Protein AF-A0A5B0SLT4-F1 (afdb_monomer_lite)

Secondary structure (DSSP, 8-state):
-HHHHHHHTT-----EE-TT-HHHHHS----TT--S-TT---EES-TT-HHHHHHHHHH-SEEE-SSS-S-HHHHHHHHH-TTSS--TTSPPEEES-HHHHHHHHSHHHHHHHHHHTT----------------TT----BTTB----PPP-

Sequence (152 aa):
MMVQAAICLGIPIITLDKEHSPASQVSNPRSIDSQHPVDLNHQIGSFNLVADIEKLSQMVNILTNEIEHVNVSILKTLLKNQQLGRLKTNPIKIYPHPEVIEIIQDKFKQKLFLSQAGIPISDFEEIQQRPSISEHTIVMLDKQIVYVIRSS

Organism: NCBI:txid56615

Foldseek 3Di:
DVQVVCVVVVHQAEAEEAPPPPSQVRQDPPDVPDPDDDDSHYDHDDQADLVSVLVVQVVDLEAEDPDLPGNLVSVVVQQVCQPSVHDPVRRRHYPPRSVVSVQVVDVVSVVVVCVVVVHDDDDDDDDPDDDVPPPDDFDDDDPDGDDDDDDD

pLDDT: mean 78.17, std 20.02, range [32.59, 97.44]

Radius of gyration: 20.44 Å; chains: 1; bounding box: 40×33×59 Å

Structure (mmCIF, N/CA/C/O backbone):
data_AF-A0A5B0SLT4-F1
#
_entry.id   AF-A0A5B0SLT4-F1
#
loop_
_atom_site.group_PDB
_atom_site.id
_atom_site.type_symbol
_atom_site.label_atom_id
_atom_site.label_alt_id
_atom_site.label_comp_id
_atom_site.label_asym_id
_atom_site.label_entity_id
_atom_site.label_seq_id
_atom_site.pdbx_PDB_ins_code
_atom_site.Cartn_x
_atom_site.Cartn_y
_atom_site.Cartn_z
_atom_site.occupancy
_atom_site.B_iso_or_equiv
_atom_site.auth_seq_id
_atom_site.auth_comp_id
_atom_site.auth_asym_id
_atom_site.auth_atom_id
_atom_site.pdbx_PDB_model_num
ATOM 1 N N . MET A 1 1 ? 4.823 -13.173 -1.101 1.00 70.25 1 MET A N 1
ATOM 2 C CA . MET A 1 1 ? 4.141 -14.302 -1.800 1.00 70.25 1 MET A CA 1
ATOM 3 C C . MET A 1 1 ? 3.637 -13.911 -3.196 1.00 70.25 1 MET A C 1
ATOM 5 O O . MET A 1 1 ? 3.446 -14.783 -4.037 1.00 70.25 1 MET A O 1
ATOM 9 N N . MET A 1 2 ? 3.453 -12.615 -3.475 1.00 88.19 2 MET A N 1
ATOM 10 C CA . MET A 1 2 ? 2.888 -12.110 -4.731 1.00 88.19 2 MET A CA 1
ATOM 11 C C . MET A 1 2 ? 3.754 -12.375 -5.967 1.00 88.19 2 MET A C 1
ATOM 13 O O . MET A 1 2 ? 3.221 -12.695 -7.025 1.00 88.19 2 MET A O 1
ATOM 17 N N . VAL A 1 3 ? 5.081 -12.285 -5.833 1.00 87.75 3 VAL A N 1
ATOM 18 C CA . VAL A 1 3 ? 6.015 -12.444 -6.962 1.00 87.75 3 VAL A CA 1
ATOM 19 C C . VAL A 1 3 ? 5.888 -13.819 -7.616 1.00 87.75 3 VAL A C 1
ATOM 21 O O . VAL A 1 3 ? 5.739 -13.908 -8.830 1.00 87.75 3 VAL A O 1
ATOM 24 N N . GLN A 1 4 ? 5.841 -14.884 -6.812 1.00 86.19 4 GLN A N 1
ATOM 25 C CA . GLN A 1 4 ? 5.690 -16.250 -7.315 1.00 86.19 4 GLN A CA 1
ATOM 26 C C . GLN A 1 4 ? 4.371 -16.441 -8.077 1.00 86.19 4 GLN A C 1
ATOM 28 O O . GLN A 1 4 ? 4.352 -17.057 -9.139 1.00 86.19 4 GLN A O 1
ATOM 33 N N . ALA A 1 5 ? 3.269 -15.897 -7.553 1.00 89.19 5 ALA A N 1
ATOM 34 C CA . ALA A 1 5 ? 1.966 -15.989 -8.204 1.00 89.19 5 ALA A CA 1
ATOM 35 C C . ALA A 1 5 ? 1.942 -15.230 -9.541 1.00 89.19 5 ALA A C 1
ATOM 37 O O . ALA A 1 5 ? 1.416 -15.748 -10.523 1.00 89.19 5 ALA A O 1
ATOM 38 N N . ALA A 1 6 ? 2.549 -14.039 -9.599 1.00 87.88 6 ALA A N 1
ATOM 39 C CA . ALA A 1 6 ? 2.669 -13.265 -10.834 1.00 87.88 6 ALA A CA 1
ATOM 40 C C . ALA A 1 6 ? 3.460 -14.029 -11.910 1.00 87.88 6 ALA A C 1
ATOM 42 O O . ALA A 1 6 ? 3.007 -14.109 -13.051 1.00 87.88 6 ALA A O 1
ATOM 43 N N . ILE A 1 7 ? 4.572 -14.667 -11.526 1.00 83.56 7 ILE A N 1
ATOM 44 C CA . ILE A 1 7 ? 5.383 -15.508 -12.420 1.00 83.56 7 ILE A CA 1
ATOM 45 C C . ILE A 1 7 ? 4.557 -16.670 -12.982 1.00 83.56 7 ILE A C 1
ATOM 47 O O . ILE A 1 7 ? 4.549 -16.878 -14.192 1.00 83.56 7 ILE A O 1
ATOM 51 N N . CYS A 1 8 ? 3.808 -17.387 -12.137 1.00 85.50 8 CYS A N 1
ATOM 52 C CA . CYS A 1 8 ? 2.956 -18.495 -12.585 1.00 85.50 8 CYS A CA 1
ATOM 53 C C . CYS A 1 8 ? 1.865 -18.062 -13.581 1.00 85.50 8 CYS A C 1
ATOM 55 O O . CYS A 1 8 ? 1.416 -18.874 -14.385 1.00 85.50 8 CYS A O 1
ATOM 57 N N . LEU A 1 9 ? 1.434 -16.799 -13.527 1.00 89.12 9 LEU A N 1
ATOM 58 C CA . LEU A 1 9 ? 0.424 -16.227 -14.421 1.00 89.12 9 LEU A CA 1
ATOM 59 C C . LEU A 1 9 ? 1.028 -15.525 -15.649 1.00 89.12 9 LEU A C 1
ATOM 61 O O . LEU A 1 9 ? 0.281 -14.960 -16.446 1.00 89.12 9 LEU A O 1
ATOM 65 N N . GLY A 1 10 ? 2.357 -15.522 -15.800 1.00 85.81 10 GLY A N 1
ATOM 66 C CA . GLY A 1 10 ? 3.041 -14.807 -16.880 1.00 85.81 10 GLY A CA 1
ATOM 67 C C . GLY A 1 10 ? 2.887 -13.283 -16.802 1.00 85.81 10 GLY A C 1
ATOM 68 O O . GLY A 1 10 ? 2.978 -12.604 -17.822 1.00 85.81 10 GLY A O 1
ATOM 69 N N . ILE A 1 11 ? 2.619 -12.736 -15.610 1.00 86.50 11 ILE A N 1
ATOM 70 C CA . ILE A 1 11 ? 2.462 -11.296 -15.389 1.00 86.50 11 ILE A CA 1
ATOM 71 C C . ILE A 1 11 ? 3.843 -10.687 -15.099 1.00 86.50 11 ILE A C 1
ATOM 73 O O . ILE A 1 11 ? 4.467 -11.063 -14.103 1.00 86.50 11 ILE A O 1
ATOM 77 N N . PRO A 1 12 ? 4.313 -9.714 -15.903 1.00 86.38 12 PRO A N 1
ATOM 78 C CA . PRO A 1 12 ? 5.531 -8.964 -15.613 1.00 86.38 12 PRO A CA 1
ATOM 79 C C . PRO A 1 12 ? 5.445 -8.260 -14.257 1.00 86.38 12 PRO A C 1
ATOM 81 O O . PRO A 1 12 ? 4.492 -7.521 -13.998 1.00 86.38 12 PRO A O 1
ATOM 84 N N . ILE A 1 13 ? 6.449 -8.453 -13.403 1.00 87.56 13 ILE A N 1
ATOM 85 C CA . ILE A 1 13 ? 6.502 -7.839 -12.075 1.00 87.56 13 ILE A CA 1
ATOM 86 C C . ILE A 1 13 ? 7.879 -7.234 -11.809 1.00 87.56 13 ILE A C 1
ATOM 88 O O . ILE A 1 13 ? 8.901 -7.808 -12.166 1.00 87.56 13 ILE A O 1
ATOM 92 N N . ILE A 1 14 ? 7.887 -6.067 -11.165 1.00 91.00 14 ILE A 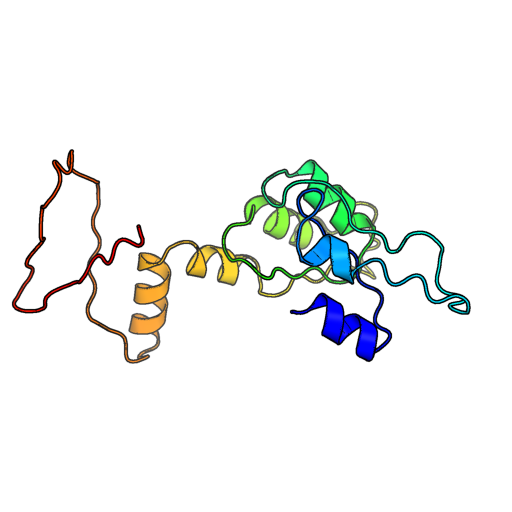N 1
ATOM 93 C CA . ILE A 1 14 ? 9.082 -5.371 -10.683 1.00 91.00 14 ILE A CA 1
ATOM 94 C C . ILE A 1 14 ? 8.884 -5.154 -9.184 1.00 91.00 14 ILE A C 1
ATOM 96 O O . ILE A 1 14 ? 7.827 -4.692 -8.755 1.00 91.00 14 ILE A O 1
ATOM 100 N N . THR A 1 15 ? 9.884 -5.501 -8.379 1.00 91.44 15 THR A N 1
ATOM 101 C CA . THR A 1 15 ? 9.838 -5.353 -6.914 1.00 91.44 15 THR A CA 1
ATOM 102 C C . THR A 1 15 ? 10.770 -4.240 -6.457 1.00 91.44 15 THR A C 1
ATOM 104 O O . THR A 1 15 ? 11.862 -4.139 -7.007 1.00 91.44 15 THR A O 1
ATOM 107 N N . LEU A 1 16 ? 10.391 -3.484 -5.424 1.00 92.94 16 LEU A N 1
ATOM 108 C CA . LEU A 1 16 ? 11.251 -2.515 -4.736 1.00 92.94 16 LEU A CA 1
ATOM 109 C C . LEU A 1 16 ? 11.478 -2.964 -3.294 1.00 92.94 16 LEU A C 1
ATOM 111 O O . LEU A 1 16 ? 10.535 -2.980 -2.506 1.00 92.94 16 LEU A O 1
ATOM 115 N N . ASP A 1 17 ? 12.712 -3.322 -2.958 1.00 92.06 17 ASP A N 1
ATOM 116 C CA . ASP A 1 17 ? 13.111 -3.689 -1.595 1.00 92.06 17 ASP A CA 1
ATOM 117 C C . ASP A 1 17 ? 14.643 -3.581 -1.463 1.00 92.06 17 ASP A C 1
ATOM 119 O O . ASP A 1 17 ? 15.340 -3.184 -2.398 1.00 92.06 17 ASP A O 1
ATOM 123 N N . LYS A 1 18 ? 15.181 -3.936 -0.300 1.00 91.31 18 LYS A N 1
ATOM 124 C CA . LYS A 1 18 ? 16.619 -4.051 -0.074 1.00 91.31 18 LYS A CA 1
ATOM 125 C C . LYS A 1 18 ? 17.221 -5.192 -0.890 1.00 91.31 18 LYS A C 1
ATOM 127 O O . LYS A 1 18 ? 16.569 -6.199 -1.193 1.00 91.31 18 LYS A O 1
ATOM 132 N N . GLU A 1 19 ? 18.518 -5.054 -1.140 1.00 87.12 19 GLU A N 1
ATOM 133 C CA . GLU A 1 19 ? 19.340 -6.119 -1.697 1.00 87.12 19 GLU A CA 1
ATOM 134 C C . GLU A 1 19 ? 19.232 -7.395 -0.842 1.00 87.12 19 GLU A C 1
ATOM 136 O O . GLU A 1 19 ? 19.154 -7.333 0.387 1.00 87.12 19 GLU A O 1
ATOM 141 N N . HIS A 1 20 ? 19.184 -8.553 -1.506 1.00 86.44 20 HIS A N 1
ATOM 142 C CA . HIS A 1 20 ? 19.017 -9.878 -0.892 1.00 86.44 20 HIS A CA 1
ATOM 143 C C . HIS A 1 20 ? 17.706 -10.105 -0.117 1.00 86.44 20 HIS A C 1
ATOM 145 O O . HIS A 1 20 ? 17.582 -11.099 0.603 1.00 86.44 20 HIS A O 1
ATOM 151 N N . SER A 1 21 ? 16.693 -9.253 -0.297 1.00 88.50 21 SER A N 1
ATOM 152 C CA . SER A 1 21 ? 15.338 -9.503 0.212 1.00 88.50 21 SER A CA 1
ATOM 153 C C . SER A 1 21 ? 14.748 -10.814 -0.336 1.00 88.50 21 SER A C 1
ATOM 155 O O . SER A 1 21 ? 15.099 -11.228 -1.448 1.00 88.50 21 SER A O 1
ATOM 157 N N . PRO A 1 22 ? 13.791 -11.454 0.364 1.00 89.25 22 PRO A N 1
ATOM 158 C CA . PRO A 1 22 ? 13.077 -12.617 -0.165 1.00 89.25 22 PRO A CA 1
ATOM 159 C C . PRO A 1 22 ? 12.457 -12.358 -1.546 1.00 89.25 22 PRO A C 1
ATOM 161 O O . PRO A 1 22 ? 12.514 -13.217 -2.420 1.00 89.25 22 PRO A O 1
ATOM 164 N N . ALA A 1 23 ? 11.925 -11.152 -1.775 1.00 85.88 23 ALA A N 1
ATOM 165 C CA . ALA A 1 23 ? 11.362 -10.752 -3.062 1.00 85.88 23 ALA A CA 1
ATOM 166 C C . ALA A 1 23 ? 12.420 -10.681 -4.181 1.00 85.88 23 ALA A C 1
ATOM 168 O O . ALA A 1 23 ? 12.137 -11.089 -5.310 1.00 85.88 23 ALA A O 1
ATOM 169 N N . SER A 1 24 ? 13.645 -10.227 -3.884 1.00 84.75 24 SER A N 1
ATOM 170 C CA . SER A 1 24 ? 14.748 -10.181 -4.860 1.00 84.75 24 SER A CA 1
ATOM 171 C C . SER A 1 24 ? 15.176 -11.566 -5.362 1.00 84.75 24 SER A C 1
ATOM 173 O O . SER A 1 24 ? 15.574 -11.715 -6.514 1.00 84.75 24 SER A O 1
ATOM 175 N N . GLN A 1 25 ? 15.049 -12.599 -4.523 1.00 84.31 25 GLN A N 1
ATOM 176 C CA . GLN A 1 25 ? 15.488 -13.961 -4.846 1.00 84.31 25 GLN A CA 1
ATOM 177 C C . GLN A 1 25 ? 14.545 -14.658 -5.834 1.00 84.31 25 GLN A C 1
ATOM 179 O O . GLN A 1 25 ? 14.976 -15.507 -6.608 1.00 84.31 25 GLN A O 1
ATOM 184 N N . VAL A 1 26 ? 13.263 -14.284 -5.820 1.00 81.75 26 VAL A N 1
ATOM 185 C CA . VAL A 1 26 ? 12.224 -14.899 -6.660 1.00 81.75 26 VAL A CA 1
ATOM 186 C C . VAL A 1 26 ? 11.829 -14.051 -7.865 1.00 81.75 26 VAL A C 1
ATOM 188 O O . VAL A 1 26 ? 11.247 -14.587 -8.795 1.00 81.75 26 VAL A O 1
ATOM 191 N N . SER A 1 27 ? 12.140 -12.752 -7.881 1.00 74.56 27 SER A N 1
ATOM 192 C CA . SER A 1 27 ? 11.828 -11.835 -8.997 1.00 74.56 27 SER A CA 1
ATOM 193 C C . SER A 1 27 ? 12.771 -11.967 -10.191 1.00 74.56 27 SER A C 1
ATOM 195 O O . SER A 1 27 ? 12.493 -11.398 -11.239 1.00 74.56 27 SER A O 1
ATOM 197 N N . ASN A 1 28 ? 13.845 -12.751 -10.063 1.00 63.91 28 ASN A N 1
ATOM 198 C CA . ASN A 1 28 ? 14.853 -12.934 -11.103 1.00 63.91 28 ASN A CA 1
ATOM 199 C C . ASN A 1 28 ? 14.860 -14.350 -11.732 1.00 63.91 28 ASN A C 1
ATOM 201 O O . ASN A 1 28 ? 15.934 -14.955 -11.839 1.00 63.91 28 ASN A O 1
ATOM 205 N N . PRO A 1 29 ? 13.717 -14.951 -12.135 1.00 55.69 29 PRO A N 1
ATOM 206 C CA . PRO A 1 29 ? 13.759 -16.209 -12.858 1.00 55.69 29 PRO A CA 1
ATOM 207 C C . PRO A 1 29 ? 14.177 -15.902 -14.298 1.00 55.69 29 PRO A C 1
ATOM 209 O O . PRO A 1 29 ? 13.362 -15.538 -15.143 1.00 55.69 29 PRO A O 1
ATOM 212 N N . ARG A 1 30 ? 15.471 -16.034 -14.600 1.00 51.94 30 ARG A N 1
ATOM 213 C CA . ARG A 1 30 ? 15.935 -16.077 -15.990 1.00 51.94 30 ARG A CA 1
ATOM 214 C C . ARG A 1 30 ? 15.352 -17.324 -16.655 1.00 51.94 30 ARG A C 1
ATOM 216 O O . ARG A 1 30 ? 15.942 -18.398 -16.571 1.00 51.94 30 ARG A O 1
ATOM 223 N N . SER A 1 31 ? 14.203 -17.210 -17.312 1.00 48.03 31 SER A N 1
ATOM 224 C CA . SER A 1 31 ? 13.796 -18.212 -18.292 1.00 48.03 31 SER A CA 1
ATOM 225 C C . SER A 1 31 ? 14.673 -18.053 -19.531 1.00 48.03 31 SER A C 1
ATOM 227 O O . SER A 1 31 ? 14.723 -16.997 -20.152 1.00 48.03 31 SER A O 1
ATOM 229 N N . ILE A 1 32 ? 15.380 -19.123 -19.879 1.00 50.91 32 ILE A N 1
ATOM 230 C CA . ILE A 1 32 ? 16.257 -19.224 -21.055 1.00 50.91 32 ILE A CA 1
ATOM 231 C C . ILE A 1 32 ? 15.550 -18.918 -22.392 1.00 50.91 32 ILE A C 1
ATOM 233 O O . ILE A 1 32 ? 16.224 -18.533 -23.338 1.00 50.91 32 ILE A O 1
ATOM 237 N N . ASP A 1 33 ? 14.215 -19.008 -22.441 1.00 51.62 33 ASP A N 1
ATOM 238 C CA . ASP A 1 33 ? 13.392 -18.830 -23.651 1.00 51.62 33 ASP A CA 1
ATOM 239 C C . ASP A 1 33 ? 12.392 -17.661 -23.584 1.00 51.62 33 ASP A C 1
ATOM 241 O O . ASP A 1 33 ? 11.565 -17.480 -24.482 1.00 51.62 33 ASP A O 1
ATOM 245 N N . SER A 1 34 ? 12.411 -16.843 -22.529 1.00 53.41 34 SER A N 1
ATOM 246 C CA . SER A 1 34 ? 11.466 -15.728 -22.449 1.00 53.41 34 SER A CA 1
ATOM 247 C C . SER A 1 34 ? 11.875 -14.608 -23.396 1.00 53.41 34 SER A C 1
ATOM 249 O O . SER A 1 34 ? 12.805 -13.860 -23.112 1.00 53.41 34 SER A O 1
ATOM 251 N N . GLN A 1 35 ? 11.092 -14.410 -24.457 1.00 52.16 35 GLN A N 1
ATOM 252 C CA . GLN A 1 35 ? 11.084 -13.203 -25.301 1.00 52.16 35 GLN A CA 1
ATOM 253 C C . GLN A 1 35 ? 10.636 -11.934 -24.534 1.00 52.16 35 GLN A C 1
ATOM 255 O O . GLN A 1 35 ? 10.205 -10.949 -25.134 1.00 52.16 35 GLN A O 1
ATOM 260 N N . HIS A 1 36 ? 10.683 -11.955 -23.199 1.00 52.09 36 HIS A N 1
ATOM 261 C CA . HIS A 1 36 ? 10.321 -10.825 -22.362 1.00 52.09 36 HIS A CA 1
ATOM 262 C C . HIS A 1 36 ? 11.458 -9.789 -22.354 1.00 52.09 36 HIS A C 1
ATOM 264 O O . HIS A 1 36 ? 12.631 -10.168 -22.370 1.00 52.09 36 HIS A O 1
ATOM 270 N N . PRO A 1 37 ? 11.135 -8.480 -22.342 1.00 49.94 37 PRO A N 1
ATOM 271 C CA . PRO A 1 37 ? 12.131 -7.414 -22.324 1.00 49.94 37 PRO A CA 1
ATOM 272 C C . PRO A 1 37 ? 13.132 -7.570 -21.172 1.00 49.94 37 PRO A C 1
ATOM 274 O O . PRO A 1 37 ? 12.775 -7.966 -20.066 1.00 49.94 37 PRO A O 1
ATOM 277 N N . VAL A 1 38 ? 14.379 -7.205 -21.457 1.00 52.09 38 VAL A N 1
ATOM 278 C CA . VAL A 1 38 ? 15.615 -7.593 -20.756 1.00 52.09 38 VAL A CA 1
ATOM 279 C C . VAL A 1 38 ? 15.781 -7.079 -19.309 1.00 52.09 38 VAL A C 1
ATOM 281 O O . VAL A 1 38 ? 16.722 -7.496 -18.651 1.00 52.09 38 VAL A O 1
ATOM 284 N N . ASP A 1 39 ? 14.877 -6.283 -18.730 1.00 58.00 39 ASP A N 1
ATOM 285 C CA . ASP A 1 39 ? 15.087 -5.705 -17.384 1.00 58.00 39 ASP A CA 1
ATOM 286 C C . ASP A 1 39 ? 13.816 -5.642 -16.513 1.00 58.00 39 ASP A C 1
ATOM 288 O O . ASP A 1 39 ? 13.459 -4.601 -15.962 1.00 58.00 39 ASP A O 1
ATOM 292 N N . LEU A 1 40 ? 13.122 -6.769 -16.328 1.00 62.12 40 LEU A N 1
ATOM 293 C CA . LEU A 1 40 ? 12.114 -6.914 -15.259 1.00 62.12 40 LEU A CA 1
ATOM 294 C C . LEU A 1 40 ? 12.788 -7.290 -13.930 1.00 62.12 40 LEU A C 1
ATOM 296 O O . LEU A 1 40 ? 12.483 -8.308 -13.317 1.00 62.12 40 LEU A O 1
ATOM 300 N N . ASN A 1 41 ? 13.765 -6.484 -13.522 1.00 72.44 41 ASN A N 1
ATOM 301 C CA . ASN A 1 41 ? 14.623 -6.777 -12.381 1.00 72.44 41 ASN A CA 1
ATOM 302 C C . ASN A 1 41 ? 14.087 -6.180 -11.077 1.00 72.44 41 ASN A C 1
ATOM 304 O O . ASN A 1 41 ? 13.365 -5.186 -11.054 1.00 72.44 41 ASN A O 1
ATOM 308 N N . HIS A 1 42 ? 14.513 -6.769 -9.964 1.00 87.12 42 HIS A N 1
ATOM 309 C CA . HIS A 1 42 ? 14.404 -6.173 -8.640 1.00 87.12 42 HIS A CA 1
ATOM 310 C C . HIS A 1 42 ? 15.083 -4.789 -8.596 1.00 87.12 42 HIS A C 1
ATOM 312 O O . HIS A 1 42 ? 16.276 -4.665 -8.876 1.00 87.12 42 HIS A O 1
ATOM 318 N N . GLN A 1 43 ? 14.338 -3.749 -8.215 1.00 91.25 43 GLN A N 1
ATOM 319 C CA . GLN A 1 43 ? 14.882 -2.431 -7.909 1.00 91.25 43 GLN A CA 1
ATOM 320 C C . GLN A 1 43 ? 15.364 -2.412 -6.455 1.00 91.25 43 GLN A C 1
ATOM 322 O O . GLN A 1 43 ? 14.559 -2.470 -5.527 1.00 91.25 43 GLN A O 1
ATOM 327 N N . ILE A 1 44 ? 16.674 -2.264 -6.266 1.00 91.88 44 ILE A N 1
ATOM 328 C CA . ILE A 1 44 ? 17.259 -2.046 -4.941 1.00 91.88 44 ILE A CA 1
ATOM 329 C C . ILE A 1 44 ? 16.906 -0.627 -4.481 1.00 91.88 44 ILE A C 1
ATOM 331 O O . ILE A 1 44 ? 17.207 0.343 -5.179 1.00 91.88 44 ILE A O 1
ATOM 335 N N . GLY A 1 45 ? 16.274 -0.506 -3.315 1.00 93.44 45 GLY A N 1
ATOM 336 C CA . GLY A 1 45 ? 15.896 0.783 -2.738 1.00 93.44 45 GLY A CA 1
ATOM 337 C C . GLY A 1 45 ? 14.982 0.646 -1.524 1.00 93.44 45 GLY A C 1
ATOM 338 O O . GLY A 1 45 ? 14.933 -0.393 -0.867 1.00 93.44 45 GLY A O 1
ATOM 339 N N . SER A 1 46 ? 14.259 1.717 -1.203 1.00 93.81 46 SER A N 1
ATOM 340 C CA . SER A 1 46 ? 13.390 1.792 -0.030 1.00 93.81 46 SER A CA 1
ATOM 341 C C . SER A 1 46 ? 11.996 2.305 -0.374 1.00 93.81 46 SER A C 1
ATOM 343 O O . SER A 1 46 ? 11.827 3.384 -0.933 1.00 93.81 46 SER A O 1
ATOM 345 N N . PHE A 1 47 ? 10.974 1.591 0.095 1.00 92.06 47 PHE A N 1
ATOM 346 C CA . PHE A 1 47 ? 9.565 2.007 0.047 1.00 92.06 47 PHE A CA 1
ATOM 347 C C . PHE A 1 47 ? 9.221 3.173 1.004 1.00 92.06 47 PHE A C 1
ATOM 349 O O . PHE A 1 47 ? 8.057 3.559 1.133 1.00 92.06 47 PHE A O 1
ATOM 356 N N . ASN A 1 48 ? 10.219 3.753 1.678 1.00 93.19 48 ASN A N 1
ATOM 357 C CA . ASN A 1 48 ? 10.081 4.999 2.436 1.00 93.19 48 ASN A CA 1
ATOM 358 C C . ASN A 1 48 ? 10.677 6.212 1.702 1.00 93.19 48 ASN A C 1
ATOM 360 O O . ASN A 1 48 ? 10.368 7.353 2.060 1.00 93.19 48 ASN A O 1
ATOM 364 N N . LEU A 1 49 ? 11.504 5.988 0.674 1.00 95.50 49 LEU A N 1
ATOM 365 C CA . LEU A 1 49 ? 12.134 7.050 -0.102 1.00 95.50 49 LEU A CA 1
ATOM 366 C C . LEU A 1 49 ? 11.275 7.422 -1.311 1.00 95.50 49 LEU A C 1
ATOM 368 O O . LEU A 1 49 ? 10.894 6.580 -2.120 1.00 95.50 49 LEU A O 1
ATOM 372 N N . VAL A 1 50 ? 11.005 8.721 -1.446 1.00 94.31 50 VAL A N 1
ATOM 373 C CA . VAL A 1 50 ? 10.181 9.272 -2.532 1.00 94.31 50 VAL A CA 1
ATOM 374 C C . VAL A 1 50 ? 10.777 8.941 -3.901 1.00 94.31 50 VAL A C 1
ATOM 376 O O . VAL A 1 50 ? 10.071 8.411 -4.753 1.00 94.31 50 VAL A O 1
ATOM 379 N N . ALA A 1 51 ? 12.081 9.177 -4.080 1.00 94.19 51 ALA A N 1
ATOM 380 C CA . ALA A 1 51 ? 12.767 8.975 -5.355 1.00 94.19 51 ALA A CA 1
ATOM 381 C C . ALA A 1 51 ? 12.692 7.520 -5.856 1.00 94.19 51 ALA A C 1
ATOM 383 O O . ALA A 1 51 ? 12.505 7.279 -7.048 1.00 94.19 51 ALA A O 1
ATOM 384 N N . ASP A 1 52 ? 12.786 6.545 -4.949 1.00 94.94 52 ASP A N 1
ATOM 385 C CA . ASP A 1 52 ? 12.726 5.127 -5.308 1.00 94.94 52 ASP A CA 1
ATOM 386 C C . ASP A 1 52 ? 11.323 4.719 -5.768 1.00 94.94 52 ASP A C 1
ATOM 388 O O . ASP A 1 52 ? 11.178 4.004 -6.764 1.00 94.94 52 ASP A O 1
ATOM 392 N N . ILE A 1 53 ? 10.287 5.210 -5.080 1.00 93.75 53 ILE A N 1
ATOM 393 C CA . ILE A 1 53 ? 8.886 4.973 -5.448 1.00 93.75 53 ILE A CA 1
ATOM 394 C C . ILE A 1 53 ? 8.557 5.650 -6.778 1.00 93.75 53 ILE A C 1
ATOM 396 O O . ILE A 1 53 ? 7.891 5.047 -7.617 1.00 93.75 53 ILE A O 1
ATOM 400 N N . GLU A 1 54 ? 9.033 6.875 -7.004 1.00 92.62 54 GLU A N 1
ATOM 401 C CA . GLU A 1 54 ? 8.849 7.574 -8.278 1.00 92.62 54 GLU A CA 1
ATOM 402 C C . GLU A 1 54 ? 9.490 6.804 -9.431 1.00 92.62 54 GLU A C 1
ATOM 404 O O . GLU A 1 54 ? 8.826 6.558 -10.441 1.00 92.62 54 GLU A O 1
ATOM 409 N N . LYS A 1 55 ? 10.735 6.348 -9.258 1.00 91.00 55 LYS A N 1
ATOM 410 C CA . LYS A 1 55 ? 11.435 5.528 -10.252 1.00 91.00 55 LYS A CA 1
ATOM 411 C C . LYS A 1 55 ? 10.660 4.249 -10.577 1.00 91.00 55 LYS A C 1
ATOM 413 O O . LYS A 1 55 ? 10.399 3.986 -11.750 1.00 91.00 55 LYS A O 1
ATOM 418 N N . LEU A 1 56 ? 10.210 3.511 -9.559 1.00 91.81 56 LEU A N 1
ATOM 419 C CA . LEU A 1 56 ? 9.398 2.307 -9.758 1.00 91.81 56 LEU A CA 1
ATOM 420 C C . LEU A 1 56 ? 8.092 2.639 -10.494 1.00 91.81 56 LEU A C 1
ATOM 422 O O . LEU A 1 56 ? 7.701 1.952 -11.438 1.00 91.81 56 LEU A O 1
ATOM 426 N N . SER A 1 57 ? 7.430 3.726 -10.090 1.00 90.75 57 SER A N 1
ATOM 427 C CA . SER A 1 57 ? 6.144 4.150 -10.644 1.00 90.75 57 SER A CA 1
ATOM 428 C C . SER A 1 57 ? 6.211 4.462 -12.134 1.00 90.75 57 SER A C 1
ATOM 430 O O . SER A 1 57 ? 5.211 4.297 -12.820 1.00 90.75 57 SER A O 1
ATOM 432 N N . GLN A 1 58 ? 7.366 4.879 -12.660 1.00 88.06 58 GLN A N 1
ATOM 433 C CA . GLN A 1 58 ? 7.536 5.157 -14.085 1.00 88.06 58 GLN A CA 1
ATOM 434 C C . GLN A 1 58 ? 7.505 3.872 -14.922 1.00 88.06 58 GLN A C 1
ATOM 436 O O . GLN A 1 58 ? 7.003 3.900 -16.044 1.00 88.06 58 GLN A O 1
ATOM 441 N N . MET A 1 59 ? 7.919 2.738 -14.351 1.00 86.31 59 MET A N 1
ATOM 442 C CA . MET A 1 59 ? 8.097 1.464 -15.055 1.00 86.31 59 MET A CA 1
ATOM 443 C C . MET A 1 59 ? 6.846 0.568 -15.074 1.00 86.31 59 MET A C 1
ATOM 445 O O . MET A 1 59 ? 6.786 -0.368 -15.865 1.00 86.31 59 MET A O 1
ATOM 449 N N . VAL A 1 60 ? 5.840 0.828 -14.226 1.00 88.50 60 VAL A N 1
ATOM 450 C CA . VAL A 1 60 ? 4.720 -0.114 -13.998 1.00 88.50 60 VAL A CA 1
ATOM 451 C C . VAL A 1 60 ? 3.344 0.514 -14.179 1.00 88.50 60 VAL A C 1
ATOM 453 O O . VAL A 1 60 ? 3.116 1.654 -13.791 1.00 88.50 60 VAL A O 1
ATOM 456 N N . ASN A 1 61 ? 2.362 -0.205 -14.719 1.00 88.75 61 ASN A N 1
ATOM 457 C CA . ASN A 1 61 ? 0.993 0.327 -14.825 1.00 88.75 61 ASN A CA 1
ATOM 458 C C . ASN A 1 61 ? 0.221 0.257 -13.498 1.00 88.75 61 ASN A C 1
ATOM 460 O O . ASN A 1 61 ? -0.669 1.075 -13.259 1.00 88.75 61 ASN A O 1
ATOM 464 N N . ILE A 1 62 ? 0.573 -0.707 -12.644 1.00 92.12 62 ILE A N 1
ATOM 465 C CA . ILE A 1 62 ? -0.080 -0.983 -11.365 1.00 92.12 62 ILE A CA 1
ATOM 466 C C . ILE A 1 62 ? 0.988 -1.042 -10.271 1.00 92.12 62 ILE A C 1
ATOM 468 O O . ILE A 1 62 ? 1.999 -1.718 -10.437 1.00 92.12 62 ILE A O 1
ATOM 472 N N . LEU A 1 63 ? 0.743 -0.354 -9.157 1.00 94.00 63 LEU A N 1
ATOM 473 C CA . LEU A 1 63 ? 1.514 -0.459 -7.922 1.00 94.00 63 LEU A CA 1
ATOM 474 C C . LEU A 1 63 ? 0.695 -1.147 -6.838 1.00 94.00 63 LEU A C 1
ATOM 476 O O . LEU A 1 63 ? -0.506 -0.910 -6.700 1.00 94.00 63 LEU A O 1
ATOM 480 N N . THR A 1 64 ? 1.381 -1.970 -6.056 1.00 94.75 64 THR A N 1
ATOM 481 C CA . THR A 1 64 ? 0.818 -2.702 -4.925 1.00 94.75 64 THR A CA 1
ATOM 482 C C . THR A 1 64 ? 1.894 -2.980 -3.882 1.00 94.75 64 THR A C 1
ATOM 484 O O . THR A 1 64 ? 3.078 -3.016 -4.216 1.00 94.75 64 THR A O 1
ATOM 487 N N . ASN A 1 65 ? 1.496 -3.163 -2.624 1.00 93.31 65 ASN A N 1
ATOM 488 C CA . ASN A 1 65 ? 2.401 -3.359 -1.487 1.00 93.31 65 ASN A CA 1
ATOM 489 C C . ASN A 1 65 ? 2.012 -4.589 -0.648 1.00 93.31 65 ASN A C 1
ATOM 491 O O . ASN A 1 65 ? 0.831 -4.865 -0.466 1.00 93.31 65 ASN A O 1
ATOM 495 N N . GLU A 1 66 ? 3.012 -5.307 -0.117 1.00 90.62 66 GLU A N 1
ATOM 496 C CA . GLU A 1 66 ? 2.815 -6.436 0.820 1.00 90.62 66 GLU A CA 1
ATOM 497 C C . GLU A 1 66 ? 2.822 -6.001 2.299 1.00 90.62 66 GLU A C 1
ATOM 499 O O . GLU A 1 66 ? 2.434 -6.774 3.169 1.00 90.62 66 GLU A O 1
ATOM 504 N N . ILE A 1 67 ? 3.254 -4.772 2.592 1.00 88.88 67 ILE A N 1
ATOM 505 C CA . ILE A 1 67 ? 3.422 -4.238 3.952 1.00 88.88 67 ILE A CA 1
ATOM 506 C C . ILE A 1 67 ? 2.626 -2.947 4.129 1.00 88.88 67 ILE A C 1
ATOM 508 O O . ILE A 1 67 ? 2.480 -2.185 3.173 1.00 88.88 67 ILE A O 1
ATOM 512 N N . GLU A 1 68 ? 2.136 -2.658 5.337 1.00 89.38 68 GLU A N 1
ATOM 513 C CA . GLU A 1 68 ? 1.409 -1.408 5.581 1.00 89.38 68 GLU A CA 1
ATOM 514 C C . GLU A 1 68 ? 2.327 -0.189 5.697 1.00 89.38 68 GLU A C 1
ATOM 516 O O . GLU A 1 68 ? 1.908 0.907 5.340 1.00 89.38 68 GLU A O 1
ATOM 521 N N . HIS A 1 69 ? 3.564 -0.344 6.176 1.00 89.62 69 HIS A N 1
ATOM 522 C CA . HIS A 1 69 ? 4.447 0.778 6.505 1.00 89.62 69 HIS A CA 1
ATOM 523 C C . HIS A 1 69 ? 5.236 1.267 5.281 1.00 89.62 69 HIS A C 1
ATOM 525 O O . HIS A 1 69 ? 6.384 0.887 5.067 1.00 89.62 69 HIS A O 1
ATOM 531 N N . VAL A 1 70 ? 4.600 2.118 4.479 1.00 92.38 70 VAL A N 1
ATOM 532 C CA . VAL A 1 70 ? 5.156 2.730 3.262 1.00 92.38 70 VAL A CA 1
ATOM 533 C C . VAL A 1 70 ? 4.891 4.234 3.247 1.00 92.38 70 VAL A C 1
ATOM 535 O O . VAL A 1 70 ? 3.994 4.726 3.936 1.00 92.38 70 VAL A O 1
ATOM 538 N N . ASN A 1 71 ? 5.624 4.986 2.426 1.00 93.19 71 ASN A N 1
ATOM 539 C CA . ASN A 1 71 ? 5.389 6.422 2.277 1.00 93.19 71 ASN A CA 1
ATOM 540 C C . ASN A 1 71 ? 4.074 6.701 1.515 1.00 93.19 71 ASN A C 1
ATOM 542 O O . ASN A 1 71 ? 4.033 6.751 0.288 1.00 93.19 71 ASN A O 1
ATOM 546 N N . VAL A 1 72 ? 2.973 6.896 2.246 1.00 94.62 72 VAL A N 1
ATOM 547 C CA . VAL A 1 72 ? 1.639 7.126 1.657 1.00 94.62 72 VAL A CA 1
ATOM 548 C C . VAL A 1 72 ? 1.547 8.473 0.935 1.00 94.62 72 VAL A C 1
ATOM 550 O O . VAL A 1 72 ? 0.822 8.602 -0.055 1.00 94.62 72 VAL A O 1
ATOM 553 N N . SER A 1 73 ? 2.300 9.478 1.389 1.00 94.25 73 SER A N 1
ATOM 554 C CA . SER A 1 73 ? 2.277 10.831 0.824 1.00 94.25 73 SER A CA 1
ATOM 555 C C . SER A 1 73 ? 2.667 10.842 -0.653 1.00 94.25 73 SER A C 1
ATOM 557 O O . SER A 1 73 ? 2.001 11.499 -1.460 1.00 94.25 73 SER A O 1
ATOM 559 N N . ILE A 1 74 ? 3.691 10.072 -1.039 1.00 93.62 74 ILE A N 1
ATOM 560 C CA . ILE A 1 74 ? 4.046 9.935 -2.455 1.00 93.62 74 ILE A CA 1
ATOM 561 C C . ILE A 1 74 ? 2.973 9.162 -3.224 1.00 93.62 74 ILE A C 1
ATOM 563 O O . ILE A 1 74 ? 2.575 9.620 -4.286 1.00 93.62 74 ILE A O 1
ATOM 567 N N . LEU A 1 75 ? 2.387 8.089 -2.683 1.00 93.31 75 LEU A N 1
ATOM 568 C CA . LEU A 1 75 ? 1.311 7.3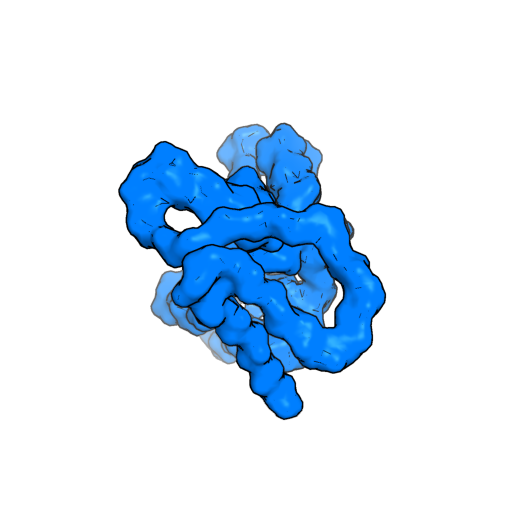60 -3.375 1.00 93.31 75 LEU A CA 1
ATOM 569 C C . LEU A 1 75 ? 0.091 8.254 -3.668 1.00 93.31 75 LEU A C 1
ATOM 571 O O . LEU A 1 75 ? -0.452 8.230 -4.772 1.00 93.31 75 LEU A O 1
ATOM 575 N N . LYS A 1 76 ? -0.303 9.112 -2.717 1.00 93.06 76 LYS A N 1
ATOM 576 C CA . LYS A 1 76 ? -1.345 10.134 -2.931 1.00 93.06 76 LYS A CA 1
ATOM 577 C C . LYS A 1 76 ? -0.941 11.139 -4.010 1.00 93.06 76 LYS A C 1
ATOM 579 O O . LYS A 1 76 ? -1.773 11.549 -4.818 1.00 93.06 76 LYS A O 1
ATOM 584 N N . THR A 1 77 ? 0.329 11.531 -4.027 1.00 91.31 77 THR A N 1
ATOM 585 C CA . THR A 1 77 ? 0.890 12.433 -5.038 1.00 91.31 77 THR A CA 1
ATOM 586 C C . THR A 1 77 ? 0.854 11.790 -6.423 1.00 91.31 77 THR A C 1
ATOM 588 O O . THR A 1 77 ? 0.404 12.441 -7.356 1.00 91.31 77 THR A O 1
ATOM 591 N N . LEU A 1 78 ? 1.206 10.507 -6.557 1.00 89.44 78 LEU A N 1
ATOM 592 C CA . LEU A 1 78 ? 1.129 9.747 -7.811 1.00 89.44 78 LEU A CA 1
ATOM 593 C C . LEU A 1 78 ? -0.302 9.668 -8.371 1.00 89.44 78 LEU A C 1
ATOM 595 O O . LEU A 1 78 ? -0.490 9.758 -9.582 1.00 89.44 78 LEU A O 1
ATOM 599 N N . LEU A 1 79 ? -1.315 9.526 -7.506 1.00 88.31 79 LEU A N 1
ATOM 600 C CA . LEU A 1 79 ? -2.720 9.517 -7.936 1.00 88.31 79 LEU A CA 1
ATOM 601 C C . LEU A 1 79 ? -3.210 10.895 -8.402 1.00 88.31 79 LEU A C 1
ATOM 603 O O . LEU A 1 79 ? -3.952 10.983 -9.379 1.00 88.31 79 LEU A O 1
ATOM 607 N N . LYS A 1 80 ? -2.806 11.971 -7.711 1.00 84.25 80 LYS A N 1
ATOM 608 C CA . LYS A 1 80 ? -3.181 13.354 -8.060 1.00 84.25 80 LYS A CA 1
ATOM 609 C C . LYS A 1 80 ? -2.450 13.836 -9.312 1.00 84.25 80 LYS A C 1
ATOM 611 O O . LYS A 1 80 ? -3.051 14.387 -10.235 1.00 84.25 80 LYS A O 1
ATOM 616 N N . ASN A 1 81 ? -1.142 13.619 -9.334 1.00 66.56 81 ASN A N 1
ATOM 617 C CA . ASN A 1 81 ? -0.244 14.054 -10.384 1.00 66.56 81 ASN A CA 1
ATOM 618 C C . ASN A 1 81 ? -0.185 12.963 -11.448 1.00 66.56 81 ASN A C 1
ATOM 620 O O . ASN A 1 81 ? 0.786 12.216 -11.541 1.00 66.56 81 ASN A O 1
ATOM 624 N N . GLN A 1 82 ? -1.175 12.941 -12.341 1.00 60.81 82 GLN A N 1
ATOM 625 C CA . GLN A 1 82 ? -1.109 12.190 -13.604 1.00 60.81 82 GLN A CA 1
ATOM 626 C C . GLN A 1 82 ? 0.059 12.646 -14.526 1.00 60.81 82 GLN A C 1
ATOM 628 O O . GLN A 1 82 ? 0.033 12.369 -15.716 1.00 60.81 82 GLN A O 1
ATOM 633 N N . GLN A 1 83 ? 1.056 13.385 -14.020 1.00 52.53 83 GLN A N 1
ATOM 634 C CA . GLN A 1 83 ? 2.053 14.159 -14.769 1.00 52.53 83 GLN A CA 1
ATOM 635 C C . GLN A 1 83 ? 3.504 13.675 -14.599 1.00 52.53 83 GLN A C 1
ATOM 637 O O . GLN A 1 83 ? 4.422 14.359 -15.041 1.00 52.53 83 GLN A O 1
ATOM 642 N N . LEU A 1 84 ? 3.758 12.491 -14.032 1.00 57.94 84 LEU A N 1
ATOM 643 C CA . LEU A 1 84 ? 5.099 11.873 -14.047 1.00 57.94 84 LEU A CA 1
ATOM 644 C C . LEU A 1 84 ? 5.446 11.288 -15.430 1.00 57.94 84 LEU A C 1
ATOM 646 O O . LEU A 1 84 ? 5.722 10.099 -15.567 1.00 57.94 84 LEU A O 1
ATOM 650 N N . GLY A 1 85 ? 5.327 12.097 -16.486 1.00 53.34 85 GLY A N 1
ATOM 651 C CA . GLY A 1 85 ? 5.540 11.668 -17.874 1.00 53.34 85 GLY A CA 1
ATOM 652 C C . GLY A 1 85 ? 4.494 10.679 -18.408 1.00 53.34 85 GLY A C 1
ATOM 653 O O . GLY A 1 85 ? 4.647 10.160 -19.511 1.00 53.34 85 GLY A O 1
ATOM 654 N N . ARG A 1 86 ? 3.421 10.413 -17.652 1.00 63.22 86 ARG A N 1
ATOM 655 C CA . ARG A 1 86 ? 2.317 9.542 -18.070 1.00 63.22 86 ARG A CA 1
ATOM 656 C C . ARG A 1 86 ? 1.273 10.348 -18.830 1.00 63.22 86 ARG A C 1
ATOM 658 O O . ARG A 1 86 ? 0.875 11.424 -18.395 1.00 63.22 86 ARG A O 1
ATOM 665 N N . LEU A 1 87 ? 0.813 9.841 -19.975 1.00 57.94 87 LEU A N 1
ATOM 666 C CA . LEU A 1 87 ? -0.344 10.436 -20.642 1.00 57.94 87 LEU A CA 1
ATOM 667 C C . LEU A 1 87 ? -1.579 10.289 -19.743 1.00 57.94 87 LEU A C 1
ATOM 669 O O . LEU A 1 87 ? -1.768 9.250 -19.110 1.00 57.94 87 LEU A O 1
ATOM 673 N N . LYS A 1 88 ? -2.485 11.276 -19.784 1.00 63.94 88 LYS A N 1
ATOM 674 C CA . LYS A 1 88 ? -3.809 11.207 -19.129 1.00 63.94 88 LYS A CA 1
ATOM 675 C C . LYS A 1 88 ? -4.599 9.939 -19.484 1.00 63.94 88 LYS A C 1
ATOM 677 O O . LYS A 1 88 ? -5.476 9.531 -18.734 1.00 63.94 88 LYS A O 1
ATOM 682 N N . THR A 1 89 ? -4.296 9.323 -20.625 1.00 68.06 89 THR A N 1
ATOM 683 C CA . THR A 1 89 ? -4.921 8.088 -21.108 1.00 68.06 89 THR A CA 1
ATOM 684 C C . THR A 1 89 ? -4.411 6.821 -20.414 1.00 68.06 89 THR A C 1
ATOM 686 O O . THR A 1 89 ? -5.039 5.778 -20.563 1.00 68.06 89 THR A O 1
ATOM 689 N N . ASN A 1 90 ? -3.315 6.884 -19.647 1.00 75.12 90 ASN A N 1
ATOM 690 C CA . ASN A 1 90 ? -2.766 5.736 -18.920 1.00 75.12 90 ASN A CA 1
ATOM 691 C C . ASN A 1 90 ? -2.256 6.122 -17.512 1.00 75.12 90 ASN A C 1
ATOM 693 O O . ASN A 1 90 ? -1.047 6.084 -17.251 1.00 75.12 90 ASN A O 1
ATOM 697 N N . PRO A 1 91 ? -3.155 6.531 -16.597 1.00 83.06 91 PRO A N 1
ATOM 698 C CA . PRO A 1 91 ? -2.783 6.845 -15.223 1.00 83.06 91 PRO A CA 1
ATOM 699 C C . PRO A 1 91 ? -2.305 5.590 -14.485 1.00 83.06 91 PRO A C 1
ATOM 701 O O . PRO A 1 91 ? -2.745 4.471 -14.760 1.00 83.06 91 PRO A O 1
ATOM 704 N N . ILE A 1 92 ? -1.415 5.780 -13.511 1.00 89.31 92 ILE A N 1
ATOM 705 C CA . ILE A 1 92 ? -1.007 4.694 -12.622 1.00 89.31 92 ILE A CA 1
ATOM 706 C C . ILE A 1 92 ? -2.173 4.267 -11.730 1.00 89.31 92 ILE A C 1
ATOM 708 O O . ILE A 1 92 ? -2.914 5.105 -11.217 1.00 89.31 92 ILE A O 1
ATOM 712 N N . LYS A 1 93 ? -2.327 2.959 -11.537 1.00 92.25 93 LYS A N 1
ATOM 713 C CA . LYS A 1 93 ? -3.281 2.400 -10.575 1.00 92.25 93 LYS A CA 1
ATOM 714 C C . LYS A 1 93 ? -2.527 1.974 -9.324 1.00 92.25 93 LYS A C 1
ATOM 716 O O . LYS A 1 93 ? -1.456 1.387 -9.437 1.00 92.25 93 LYS A O 1
ATOM 721 N N . ILE A 1 94 ? -3.078 2.255 -8.149 1.00 93.75 94 ILE A N 1
ATOM 722 C CA . ILE A 1 94 ? -2.465 1.903 -6.864 1.00 93.75 94 ILE A CA 1
ATOM 723 C C . ILE A 1 94 ? -3.483 1.120 -6.044 1.00 93.75 94 ILE A C 1
ATOM 725 O O . ILE A 1 94 ? -4.606 1.592 -5.850 1.00 93.75 94 ILE A O 1
ATOM 729 N N . TYR A 1 95 ? -3.087 -0.066 -5.586 1.00 95.38 95 TYR A N 1
ATOM 730 C CA . TYR A 1 95 ? -3.907 -0.937 -4.751 1.00 95.38 95 TYR A CA 1
ATOM 731 C C . TYR A 1 95 ? -3.122 -1.430 -3.526 1.00 95.38 95 TYR A C 1
ATOM 733 O O . TYR A 1 95 ? -1.984 -1.851 -3.683 1.00 95.38 95 TYR A O 1
ATOM 741 N N . PRO A 1 96 ? -3.724 -1.455 -2.326 1.00 94.69 96 PRO A N 1
ATOM 742 C CA . PRO A 1 96 ? -4.988 -0.803 -1.988 1.00 94.69 96 PRO A CA 1
ATOM 743 C C . PRO A 1 96 ? -4.900 0.727 -2.150 1.00 94.69 96 PRO A C 1
ATOM 745 O O . PRO A 1 96 ? -3.826 1.291 -2.357 1.00 94.69 96 PRO A O 1
ATOM 748 N N . HIS A 1 97 ? -6.047 1.412 -2.098 1.00 95.31 97 HIS A N 1
ATOM 749 C CA . HIS A 1 97 ? -6.070 2.871 -2.215 1.00 95.31 97 HIS A CA 1
ATOM 750 C C . HIS A 1 97 ? -5.218 3.510 -1.095 1.00 95.31 97 HIS A C 1
ATOM 752 O O . HIS A 1 97 ? -5.300 3.048 0.044 1.00 95.31 97 HIS A O 1
ATOM 758 N N . PRO A 1 98 ? -4.440 4.580 -1.349 1.00 94.62 98 PRO A N 1
ATOM 759 C CA . PRO A 1 98 ? -3.561 5.179 -0.339 1.00 94.62 98 PRO A CA 1
ATOM 760 C C . PRO A 1 98 ? -4.262 5.608 0.956 1.00 94.62 98 PRO A C 1
ATOM 762 O O . PRO A 1 98 ? -3.666 5.542 2.023 1.00 94.62 98 PRO A O 1
ATOM 765 N N . GLU A 1 99 ? -5.533 6.006 0.891 1.00 94.94 99 GLU A N 1
ATOM 766 C CA . GLU A 1 99 ? -6.334 6.310 2.091 1.00 94.94 99 GLU A CA 1
ATOM 767 C C . GLU A 1 99 ? -6.570 5.072 2.965 1.00 94.94 99 GLU A C 1
ATOM 769 O O . GLU A 1 99 ? -6.532 5.164 4.187 1.00 94.94 99 GLU A O 1
ATOM 774 N N . VAL A 1 100 ? -6.741 3.896 2.355 1.00 95.44 100 VAL A N 1
ATOM 775 C CA . VAL A 1 100 ? -6.840 2.631 3.095 1.00 95.44 100 VAL A CA 1
ATOM 776 C C . VAL A 1 100 ? -5.515 2.331 3.786 1.00 95.44 100 VAL A C 1
ATOM 778 O O . VAL A 1 100 ? -5.520 1.971 4.959 1.00 95.44 100 VAL A O 1
ATOM 781 N N . ILE A 1 101 ? -4.389 2.527 3.089 1.00 95.50 101 ILE A N 1
ATOM 782 C CA . ILE A 1 101 ? -3.044 2.331 3.656 1.00 95.50 101 ILE A CA 1
ATOM 783 C C . ILE A 1 101 ? -2.839 3.248 4.871 1.00 95.50 101 ILE A C 1
ATOM 785 O O . ILE A 1 101 ? -2.393 2.790 5.918 1.00 95.50 101 ILE A O 1
ATOM 789 N N . GLU A 1 102 ? -3.218 4.523 4.760 1.00 95.69 102 GLU A N 1
ATOM 790 C CA . GLU A 1 102 ? -3.124 5.495 5.856 1.00 95.69 102 GLU A CA 1
ATOM 791 C C . GLU A 1 102 ? -3.936 5.079 7.089 1.00 95.69 102 GLU A C 1
ATOM 793 O O . GLU A 1 102 ? -3.463 5.232 8.214 1.00 95.69 102 GLU A O 1
ATOM 798 N N . ILE A 1 103 ? -5.133 4.515 6.890 1.00 96.00 103 ILE A N 1
ATOM 799 C CA . ILE A 1 103 ? -5.967 4.011 7.987 1.00 96.00 103 ILE A CA 1
ATOM 800 C C . ILE A 1 103 ? -5.296 2.817 8.674 1.00 96.00 103 ILE A C 1
ATOM 802 O O . ILE A 1 103 ? -5.223 2.794 9.897 1.00 96.00 103 ILE A O 1
ATOM 806 N N . ILE A 1 104 ? -4.793 1.830 7.923 1.00 94.62 104 ILE A N 1
ATOM 807 C CA . ILE A 1 104 ? -4.239 0.589 8.509 1.00 94.62 104 ILE A CA 1
ATOM 808 C C . ILE A 1 104 ? -2.832 0.751 9.111 1.00 94.62 104 ILE A C 1
ATOM 810 O O . ILE A 1 104 ? -2.385 -0.117 9.873 1.00 94.62 104 ILE A O 1
ATOM 814 N N . GLN A 1 105 ? -2.134 1.847 8.789 1.00 94.00 105 GLN A N 1
ATOM 815 C CA . GLN A 1 105 ? -0.881 2.232 9.447 1.00 94.00 105 GLN A CA 1
ATOM 816 C C . GLN A 1 105 ? -1.096 2.656 10.906 1.00 94.00 105 GLN A C 1
ATOM 818 O O . GLN A 1 105 ? -0.213 2.449 11.738 1.00 94.00 105 GLN A O 1
ATOM 823 N N . ASP A 1 106 ? -2.268 3.204 11.234 1.00 93.06 106 ASP A N 1
ATOM 824 C CA . ASP A 1 106 ? -2.644 3.622 12.582 1.00 93.06 106 ASP A CA 1
ATOM 825 C C . ASP A 1 106 ? -3.678 2.645 13.155 1.00 93.06 106 ASP A C 1
ATOM 827 O O . ASP A 1 106 ? -4.859 2.665 12.807 1.00 93.06 106 ASP A O 1
ATOM 831 N N . LYS A 1 107 ? -3.238 1.767 14.062 1.00 91.88 107 LYS A N 1
ATOM 832 C CA . LYS A 1 107 ? -4.112 0.728 14.623 1.00 91.88 107 LYS A CA 1
ATOM 833 C C . LYS A 1 107 ? -5.304 1.307 15.393 1.00 91.88 107 LYS A C 1
ATOM 835 O O . LYS A 1 107 ? -6.356 0.668 15.406 1.00 91.88 107 LYS A O 1
ATOM 840 N N . PHE A 1 108 ? -5.180 2.493 15.995 1.00 92.75 108 PHE A N 1
ATOM 841 C CA . PHE A 1 108 ? -6.302 3.139 16.676 1.00 92.75 108 PHE A CA 1
ATOM 842 C C . PHE A 1 108 ? -7.338 3.628 15.660 1.00 92.75 108 PHE A C 1
ATOM 844 O O . PHE A 1 108 ? -8.511 3.269 15.767 1.00 92.75 108 PHE A O 1
ATOM 851 N N . LYS A 1 109 ? -6.912 4.344 14.610 1.00 94.56 109 LYS A N 1
ATOM 852 C CA . LYS A 1 109 ? -7.813 4.755 13.514 1.00 94.56 109 LYS A CA 1
ATOM 853 C C . LYS A 1 109 ? -8.445 3.562 12.808 1.00 94.56 109 LYS A C 1
ATOM 855 O O . LYS A 1 109 ? -9.632 3.606 12.498 1.00 94.56 109 LYS A O 1
ATOM 860 N N . GLN A 1 110 ? -7.688 2.488 12.593 1.00 95.88 110 GLN A N 1
ATOM 861 C CA . GLN A 1 110 ? -8.208 1.245 12.033 1.00 95.88 110 GLN A CA 1
ATOM 862 C C . GLN A 1 110 ? -9.326 0.665 12.910 1.00 95.88 110 GLN A C 1
ATOM 864 O O . GLN A 1 110 ? -10.391 0.332 12.393 1.00 95.88 110 GLN A O 1
ATOM 869 N N . LYS A 1 111 ? -9.120 0.567 14.2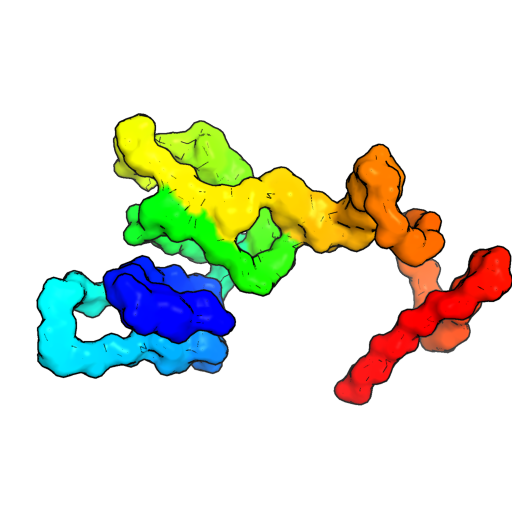32 1.00 95.75 111 LYS A N 1
ATOM 870 C CA . LYS A 1 111 ? -10.155 0.089 15.161 1.00 95.75 111 LYS A CA 1
ATOM 871 C C . LYS A 1 111 ? -11.374 1.008 15.192 1.00 95.75 111 LYS A C 1
ATOM 873 O O . LYS A 1 111 ? -12.496 0.513 15.128 1.00 95.75 111 LYS A O 1
ATOM 878 N N . LEU A 1 112 ? -11.173 2.325 15.206 1.00 95.75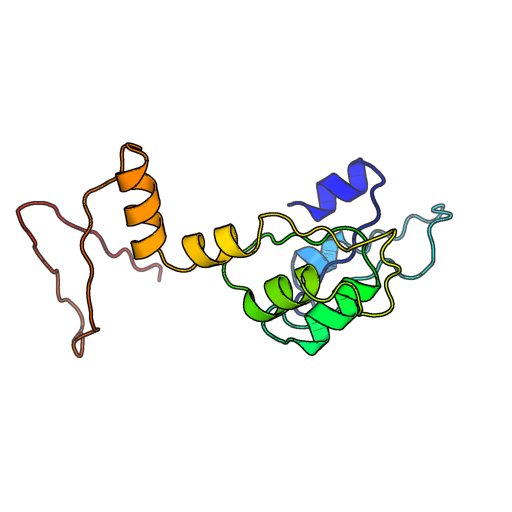 112 LEU A N 1
ATOM 879 C CA . LEU A 1 112 ? -12.266 3.293 15.159 1.00 95.75 112 LEU A CA 1
ATOM 880 C C . LEU A 1 112 ? -13.103 3.139 13.881 1.00 95.75 112 LEU A C 1
ATOM 882 O O . LEU A 1 112 ? -14.326 3.058 13.964 1.00 95.75 112 LEU A O 1
ATOM 886 N N . PHE A 1 113 ? -12.453 3.027 12.720 1.00 96.94 113 PHE A N 1
ATOM 887 C CA . PHE A 1 113 ? -13.120 2.813 11.434 1.00 96.94 113 PHE A CA 1
ATOM 888 C C . PHE A 1 113 ? -13.955 1.521 11.428 1.00 96.94 113 PHE A C 1
ATOM 890 O O . PHE A 1 113 ? -15.120 1.536 11.035 1.00 96.94 113 PHE A O 1
ATOM 897 N N . LEU A 1 114 ? -13.389 0.409 11.912 1.00 97.44 114 LEU A N 1
ATOM 898 C CA . LEU A 1 114 ? -14.095 -0.876 11.992 1.00 97.44 114 LEU A CA 1
ATOM 899 C C . LEU A 1 114 ? -15.276 -0.825 12.977 1.00 97.44 114 LEU A C 1
ATOM 901 O O . LEU A 1 114 ? -16.360 -1.311 12.656 1.00 97.44 114 LEU A O 1
ATOM 905 N N . SER A 1 115 ? -15.094 -0.189 14.139 1.00 95.62 115 SER A N 1
ATOM 906 C CA . SER A 1 115 ? -16.152 -0.007 15.139 1.00 95.62 115 SER A CA 1
ATOM 907 C C . SER A 1 115 ? -17.312 0.828 14.599 1.00 95.62 115 SER A C 1
ATOM 909 O O . SER A 1 115 ? -18.468 0.462 14.799 1.00 95.62 115 SER A O 1
ATOM 911 N N . GLN A 1 116 ? -17.020 1.929 13.901 1.00 96.75 116 GLN A N 1
ATOM 912 C CA . GLN A 1 116 ? -18.034 2.789 13.279 1.00 96.75 116 GLN A CA 1
ATOM 913 C C . GLN A 1 116 ? -18.811 2.060 12.177 1.00 96.75 116 GLN A C 1
ATOM 915 O O . GLN A 1 116 ? -19.994 2.328 11.980 1.00 96.75 116 GLN A O 1
ATOM 920 N N . ALA A 1 117 ? -18.171 1.109 11.493 1.00 97.44 117 ALA A N 1
ATOM 921 C CA . ALA A 1 117 ? -18.811 0.238 10.513 1.00 97.44 117 ALA A CA 1
ATOM 922 C C . ALA A 1 117 ? -19.627 -0.915 11.141 1.00 97.44 117 ALA A C 1
ATOM 924 O O . ALA A 1 117 ? -20.193 -1.724 10.408 1.00 97.44 117 ALA A O 1
ATOM 925 N N . GLY A 1 118 ? -19.688 -1.021 12.476 1.00 97.06 118 GLY A N 1
ATOM 926 C CA . GLY A 1 118 ? -20.411 -2.085 13.179 1.00 97.06 118 GLY A CA 1
ATOM 927 C C . GLY A 1 118 ? -19.733 -3.458 13.108 1.00 97.06 118 GLY A C 1
ATOM 928 O O . GLY A 1 118 ? -20.385 -4.474 13.348 1.00 97.06 118 GLY A O 1
ATOM 929 N N . ILE A 1 119 ? -18.441 -3.511 12.767 1.00 97.44 119 ILE A N 1
ATOM 930 C CA . ILE A 1 119 ? -17.677 -4.761 12.711 1.00 97.44 119 ILE A CA 1
ATOM 931 C C . ILE A 1 119 ? -17.251 -5.136 14.138 1.00 97.44 119 ILE A C 1
ATOM 933 O O . ILE A 1 119 ? -16.615 -4.316 14.805 1.00 97.44 119 ILE A O 1
ATOM 937 N N . PRO A 1 120 ? -17.554 -6.360 14.618 1.00 96.12 120 PRO A N 1
ATOM 938 C CA . PRO A 1 120 ? -17.117 -6.808 15.935 1.00 96.12 120 PRO A CA 1
ATOM 939 C C . PRO A 1 120 ? -15.589 -6.793 16.046 1.00 96.12 120 PRO A C 1
ATOM 941 O O . PRO A 1 120 ? -14.893 -7.456 15.277 1.00 96.12 120 PRO A O 1
ATOM 944 N N . ILE A 1 121 ? -15.071 -6.048 17.019 1.00 94.50 121 ILE A N 1
ATOM 945 C CA . ILE A 1 121 ? -13.644 -5.954 17.332 1.00 94.50 121 ILE A CA 1
ATOM 946 C C . ILE A 1 121 ? -13.447 -5.995 18.846 1.00 94.50 121 ILE A C 1
ATOM 948 O O . ILE A 1 121 ? -14.368 -5.707 19.603 1.00 94.50 121 ILE A O 1
ATOM 952 N N . SER A 1 122 ? -12.241 -6.344 19.292 1.00 94.19 122 SER A N 1
ATOM 953 C CA . SER A 1 122 ? -11.889 -6.261 20.712 1.00 94.19 122 SER A CA 1
ATOM 954 C C . SER A 1 122 ? -11.894 -4.814 21.195 1.00 94.19 122 SER A C 1
ATOM 956 O O . SER A 1 122 ? -11.435 -3.931 20.452 1.00 94.19 122 SER A O 1
ATOM 958 N N . ASP A 1 123 ? -12.297 -4.628 22.453 1.00 91.62 123 ASP A N 1
ATOM 959 C CA . ASP A 1 123 ? -12.270 -3.358 23.180 1.00 91.62 123 ASP A CA 1
ATOM 960 C C . ASP A 1 123 ? -10.933 -2.620 22.983 1.00 91.62 123 ASP A C 1
ATOM 962 O O . ASP A 1 123 ? -9.867 -3.223 22.769 1.00 91.62 123 ASP A O 1
ATOM 966 N N . PHE A 1 124 ? -10.998 -1.290 22.939 1.00 89.31 124 PHE A N 1
ATOM 967 C CA . PHE A 1 124 ? -9.843 -0.452 22.648 1.00 89.31 124 PHE A CA 1
ATOM 968 C C . PHE A 1 124 ? -10.003 0.966 23.175 1.00 89.31 124 PHE A C 1
ATOM 970 O O . PHE A 1 124 ? -11.108 1.478 23.327 1.00 89.31 124 PHE A O 1
ATOM 977 N N . GLU A 1 125 ? -8.862 1.607 23.371 1.00 90.12 125 GLU A N 1
ATOM 978 C CA . GLU A 1 125 ? -8.738 2.970 23.861 1.00 90.12 125 GLU A CA 1
ATOM 979 C C . GLU A 1 125 ? -7.488 3.623 23.261 1.00 90.12 125 GLU A C 1
ATOM 981 O O . GLU A 1 125 ? -6.569 2.938 22.800 1.00 90.12 125 GLU A O 1
ATOM 986 N N . GLU A 1 126 ? -7.464 4.954 23.231 1.00 88.88 126 GLU A N 1
ATOM 987 C CA . GLU A 1 126 ? -6.311 5.713 22.752 1.00 88.88 126 GLU A CA 1
ATOM 988 C C . GLU A 1 126 ? -5.316 5.948 23.894 1.00 88.88 126 GLU A C 1
ATOM 990 O O . GLU A 1 126 ? -5.675 6.477 24.944 1.00 88.88 126 GLU A O 1
ATOM 995 N N . ILE A 1 127 ? -4.041 5.621 23.673 1.00 86.12 127 ILE A N 1
ATOM 996 C CA . ILE A 1 127 ? -2.961 5.929 24.618 1.00 86.12 127 ILE A CA 1
ATOM 997 C C . ILE A 1 127 ? -2.162 7.104 24.050 1.00 86.12 127 ILE A C 1
ATOM 999 O O . ILE A 1 127 ? -1.348 6.930 23.145 1.00 86.12 127 ILE A O 1
ATOM 1003 N N . GLN A 1 128 ? -2.393 8.310 24.574 1.00 73.25 128 GLN A N 1
ATOM 1004 C CA . GLN A 1 128 ? -1.901 9.551 23.957 1.00 73.25 128 GLN A CA 1
ATOM 1005 C C . GLN A 1 128 ? -0.398 9.826 24.120 1.00 73.25 128 GLN A C 1
ATOM 1007 O O . GLN A 1 128 ? 0.131 10.709 23.452 1.00 73.25 128 GLN A O 1
ATOM 1012 N N . GLN A 1 129 ? 0.323 9.072 24.951 1.00 62.91 129 GLN A N 1
ATOM 1013 C CA . GLN A 1 129 ? 1.783 9.133 25.031 1.00 62.91 129 GLN A CA 1
ATOM 1014 C C . GLN A 1 129 ? 2.319 7.927 25.789 1.00 62.91 129 GLN A C 1
ATOM 1016 O O . GLN A 1 129 ? 1.687 7.438 26.719 1.00 62.91 129 GLN A O 1
ATOM 1021 N N . ARG A 1 130 ? 3.524 7.483 25.421 1.00 48.25 130 ARG A N 1
ATOM 1022 C CA . ARG A 1 130 ? 4.330 6.591 26.253 1.00 48.25 130 ARG A CA 1
ATOM 1023 C C . ARG A 1 130 ? 4.743 7.422 27.484 1.00 48.25 130 ARG A C 1
ATOM 1025 O O . ARG A 1 130 ? 5.547 8.339 27.305 1.00 48.25 130 ARG A O 1
ATOM 1032 N N . PRO A 1 131 ? 4.277 7.144 28.721 1.00 46.25 131 PRO A N 1
ATOM 1033 C CA . PRO A 1 131 ? 5.058 7.555 29.886 1.00 46.25 131 PRO A CA 1
ATOM 1034 C C . PRO A 1 131 ? 6.451 6.936 29.711 1.00 46.25 131 PRO A C 1
ATOM 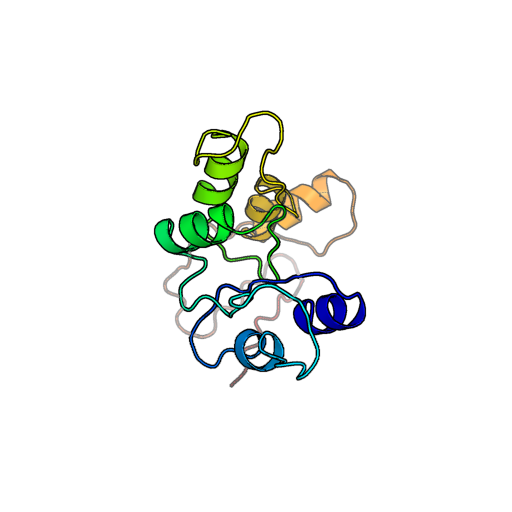1036 O O . PRO A 1 131 ? 6.603 5.999 28.928 1.00 46.25 131 PRO A O 1
ATOM 1039 N N . SER A 1 132 ? 7.495 7.387 30.394 1.00 45.56 132 SER A N 1
ATOM 1040 C CA . SER A 1 132 ? 8.706 6.565 30.489 1.00 45.56 132 SER A CA 1
ATOM 1041 C C . SER A 1 132 ? 8.303 5.214 31.099 1.00 45.56 132 SER A C 1
ATOM 1043 O O . SER A 1 132 ? 8.165 5.105 32.314 1.00 45.56 132 SER A O 1
ATOM 1045 N N . ILE A 1 133 ? 8.001 4.215 30.264 1.00 49.84 133 ILE A N 1
ATOM 1046 C CA . ILE A 1 133 ? 7.615 2.883 30.708 1.00 49.84 133 ILE A CA 1
ATOM 1047 C C . ILE A 1 133 ? 8.927 2.275 31.179 1.00 49.84 133 ILE A C 1
ATOM 1049 O O . ILE A 1 133 ? 9.661 1.664 30.404 1.00 49.84 133 ILE A O 1
ATOM 1053 N N . SER A 1 134 ? 9.253 2.519 32.449 1.00 41.72 134 SER A N 1
ATOM 1054 C CA . SER A 1 134 ? 10.042 1.575 33.221 1.00 41.72 134 SER A CA 1
ATOM 1055 C C . SER A 1 134 ? 9.394 0.217 33.005 1.00 41.72 134 SER A C 1
ATOM 1057 O O . SER A 1 134 ? 8.169 0.096 33.089 1.00 41.72 134 SER A O 1
ATOM 1059 N N . GLU A 1 135 ? 10.206 -0.759 32.622 1.00 41.88 135 GLU A N 1
ATOM 1060 C CA . GLU A 1 135 ? 9.779 -2.116 32.316 1.00 41.88 135 GLU A CA 1
ATOM 1061 C C . GLU A 1 135 ? 8.706 -2.581 33.319 1.00 41.88 135 GLU A C 1
ATOM 1063 O O . GLU A 1 135 ? 8.901 -2.432 34.525 1.00 41.88 135 GLU A O 1
ATOM 1068 N N . HIS A 1 136 ? 7.611 -3.165 32.809 1.00 43.91 136 HIS A N 1
ATOM 1069 C CA . HIS A 1 136 ? 6.518 -3.833 33.549 1.00 43.91 136 HIS A CA 1
ATOM 1070 C C . HIS A 1 136 ? 5.230 -3.052 33.892 1.00 43.91 136 HIS A C 1
ATOM 1072 O O . HIS A 1 136 ? 4.442 -3.545 34.700 1.00 43.91 136 HIS A O 1
ATOM 1078 N N . THR A 1 137 ? 4.901 -1.921 33.258 1.00 38.22 137 THR A N 1
ATOM 1079 C CA . THR A 1 137 ? 3.556 -1.338 33.466 1.00 38.22 137 THR A CA 1
ATOM 1080 C C . THR A 1 137 ? 2.480 -2.091 32.674 1.00 38.22 137 THR A C 1
ATOM 1082 O O . THR A 1 137 ? 2.298 -1.869 31.478 1.00 38.22 137 THR A O 1
ATOM 1085 N N . ILE A 1 138 ? 1.744 -2.966 33.364 1.00 46.53 138 ILE A N 1
ATOM 1086 C CA . ILE A 1 138 ? 0.432 -3.470 32.939 1.00 46.53 138 ILE A CA 1
ATOM 1087 C C . ILE A 1 138 ? -0.565 -2.320 33.122 1.00 46.53 138 ILE A C 1
ATOM 1089 O O . ILE A 1 138 ? -0.794 -1.881 34.248 1.00 46.53 138 ILE A O 1
ATOM 1093 N N . VAL A 1 139 ? -1.158 -1.822 32.037 1.00 47.34 139 VAL A N 1
ATOM 1094 C CA . VAL A 1 139 ? -2.284 -0.884 32.134 1.00 47.34 139 VAL A CA 1
ATOM 1095 C C . VAL A 1 139 ? -3.558 -1.721 32.233 1.00 47.34 139 VAL A C 1
ATOM 1097 O O . VAL A 1 139 ? -3.955 -2.371 31.272 1.00 47.34 139 VAL A O 1
ATOM 1100 N N . MET A 1 140 ? -4.143 -1.771 33.431 1.00 36.19 140 MET A N 1
ATOM 1101 C CA . MET A 1 140 ? -5.439 -2.404 33.679 1.00 36.19 140 MET A CA 1
ATOM 1102 C C . MET A 1 140 ? -6.523 -1.343 33.513 1.00 36.19 140 MET A C 1
ATOM 1104 O O . MET A 1 140 ? -6.675 -0.494 34.391 1.00 36.19 140 MET A O 1
ATOM 1108 N N . LEU A 1 141 ? -7.280 -1.405 32.422 1.00 41.94 141 LEU A N 1
ATOM 1109 C CA . LEU A 1 141 ? -8.518 -0.647 32.265 1.00 41.94 141 LEU A CA 1
ATOM 1110 C C . LEU A 1 141 ? -9.680 -1.651 32.246 1.00 41.94 141 LEU A C 1
ATOM 1112 O O . LEU A 1 141 ? -9.701 -2.603 31.472 1.00 41.94 141 LEU A O 1
ATOM 1116 N N . ASP A 1 142 ? -10.544 -1.524 33.257 1.00 45.84 142 ASP A N 1
ATOM 1117 C CA . ASP A 1 142 ? -11.797 -2.259 33.476 1.00 45.84 142 ASP A CA 1
ATOM 1118 C C . ASP A 1 142 ? -11.828 -3.751 33.079 1.00 45.84 142 ASP A C 1
ATOM 1120 O O . ASP A 1 142 ? -12.585 -4.201 32.223 1.00 45.84 142 ASP A O 1
ATOM 1124 N N . LYS A 1 143 ? -11.074 -4.563 33.836 1.00 42.38 143 LYS A N 1
ATOM 1125 C CA . LYS A 1 143 ? -11.188 -6.038 33.914 1.00 42.38 143 LYS A CA 1
ATOM 1126 C C . LYS A 1 143 ? -10.882 -6.844 32.638 1.00 42.38 143 LYS A C 1
ATOM 1128 O O . LYS A 1 143 ? -11.137 -8.049 32.644 1.00 42.38 143 LYS A O 1
ATOM 1133 N N . GLN A 1 144 ? -10.253 -6.277 31.609 1.00 41.38 144 GLN A N 1
ATOM 1134 C CA . GLN A 1 144 ? -9.632 -7.072 30.537 1.00 41.38 144 GLN A CA 1
ATOM 1135 C C . GLN A 1 144 ? -8.107 -6.907 30.512 1.00 41.38 144 GLN A C 1
ATOM 1137 O O . GLN A 1 144 ? -7.573 -5.804 30.548 1.00 41.38 144 GLN A O 1
ATOM 1142 N N . ILE A 1 145 ? -7.398 -8.039 30.468 1.00 37.03 145 ILE A N 1
ATOM 1143 C CA . ILE A 1 145 ? -5.934 -8.099 30.378 1.00 37.03 145 ILE A CA 1
ATOM 1144 C C . ILE A 1 145 ? -5.537 -7.918 28.910 1.00 37.03 145 ILE A C 1
ATOM 1146 O O . ILE A 1 145 ? -5.807 -8.790 28.084 1.00 37.03 145 ILE A O 1
ATOM 1150 N N . VAL A 1 146 ? -4.849 -6.823 28.583 1.00 43.44 146 VAL A N 1
ATOM 1151 C CA . VAL A 1 146 ? -4.180 -6.660 27.284 1.00 43.44 146 VAL A CA 1
ATOM 1152 C C . VAL A 1 146 ? -2.760 -7.219 27.396 1.00 43.44 146 VAL A C 1
ATOM 1154 O O . VAL A 1 146 ? -1.916 -6.676 28.108 1.00 43.44 146 VAL A O 1
ATOM 1157 N N . TYR A 1 147 ? -2.486 -8.329 26.706 1.00 36.84 147 TYR A N 1
ATOM 1158 C CA . TYR A 1 147 ? -1.157 -8.945 26.674 1.00 36.84 147 TYR A CA 1
ATOM 1159 C C . TYR A 1 147 ? -0.236 -8.214 25.692 1.00 36.84 147 TYR A C 1
ATOM 1161 O O . TYR A 1 147 ? -0.495 -8.179 24.490 1.00 36.84 147 TYR A O 1
ATOM 1169 N N . VAL A 1 148 ? 0.893 -7.708 26.188 1.00 42.09 148 VAL A N 1
ATOM 1170 C CA . VAL A 1 148 ? 2.042 -7.334 25.352 1.00 42.09 148 VAL A CA 1
ATOM 1171 C C . VAL A 1 148 ? 2.995 -8.531 25.328 1.00 42.09 148 VAL A C 1
ATOM 1173 O O . VAL A 1 148 ? 3.765 -8.733 26.264 1.00 42.09 148 VAL A O 1
ATOM 1176 N N . ILE A 1 149 ? 2.922 -9.366 24.288 1.00 32.59 149 ILE A N 1
ATOM 1177 C CA . ILE A 1 149 ? 3.857 -10.489 24.108 1.00 32.59 149 ILE A CA 1
ATOM 1178 C C . ILE A 1 149 ? 5.140 -9.952 23.463 1.00 32.59 149 ILE A C 1
ATOM 1180 O O . ILE A 1 149 ? 5.115 -9.442 22.343 1.00 32.59 149 ILE A O 1
ATOM 1184 N N . ARG A 1 150 ? 6.271 -10.076 24.167 1.00 39.16 150 ARG A N 1
ATOM 1185 C CA . ARG A 1 150 ? 7.616 -9.937 23.589 1.00 39.16 150 ARG A CA 1
ATOM 1186 C C . ARG A 1 150 ? 8.002 -11.265 22.927 1.00 39.16 150 ARG A C 1
ATOM 1188 O O . ARG A 1 150 ? 7.837 -12.309 23.549 1.00 39.16 150 ARG A O 1
ATOM 119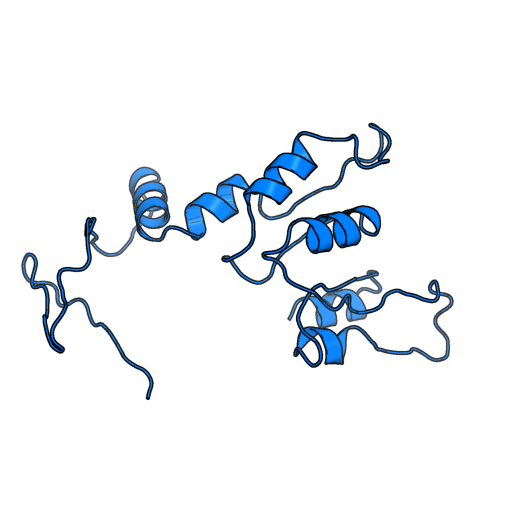5 N N . SER A 1 151 ? 8.549 -11.228 21.713 1.00 33.94 151 SER A N 1
ATOM 1196 C CA . SER A 1 151 ? 9.434 -12.299 21.233 1.00 33.94 151 SER A CA 1
ATOM 1197 C C . SER A 1 151 ? 10.865 -11.924 21.601 1.00 33.94 151 SER A C 1
ATOM 1199 O O . SER A 1 151 ? 11.235 -10.755 21.466 1.00 33.94 151 SER A O 1
ATOM 1201 N N . SER A 1 152 ? 11.598 -12.916 22.102 1.00 46.53 152 SER A N 1
ATOM 1202 C CA . SER A 1 152 ? 13.019 -12.901 22.465 1.00 46.53 152 SER A CA 1
ATOM 1203 C C . SER A 1 152 ? 13.925 -12.413 21.343 1.00 46.53 152 SER A C 1
ATOM 1205 O O . SER A 1 152 ? 13.584 -12.685 20.168 1.00 46.53 152 SER A O 1
#

InterPro domains:
  IPR016185 Pre-ATP-grasp domain superfamily [SSF52440] (1-82)
  IPR054350 PurT/PurK-like, preATP-grasp domain [PF22660] (1-105)